Protein AF-A0A1F8GUN2-F1 (afdb_monomer_lite)

Structure (mmCIF, N/CA/C/O backbone):
data_AF-A0A1F8GUN2-F1
#
_entry.id   AF-A0A1F8GUN2-F1
#
loop_
_atom_site.group_PDB
_atom_site.id
_atom_site.type_symbol
_atom_site.label_atom_id
_atom_site.label_alt_id
_atom_site.label_comp_id
_atom_site.label_asym_id
_atom_site.label_entity_id
_atom_site.label_seq_id
_atom_site.pdbx_PDB_ins_code
_atom_site.Cartn_x
_atom_site.Cartn_y
_atom_site.Cartn_z
_atom_site.occupancy
_atom_site.B_iso_or_equiv
_atom_site.auth_seq_id
_atom_site.auth_comp_id
_atom_site.auth_asym_id
_atom_site.auth_atom_id
_atom_site.pdbx_PDB_model_num
ATOM 1 N N . MET A 1 1 ? -8.579 -19.179 -10.603 1.00 37.59 1 MET A N 1
ATOM 2 C CA . MET A 1 1 ? -8.097 -18.837 -9.246 1.00 37.59 1 MET A CA 1
ATOM 3 C C . MET A 1 1 ? -8.310 -17.345 -9.067 1.00 37.59 1 MET A C 1
ATOM 5 O O . MET A 1 1 ? -8.114 -16.642 -10.046 1.00 37.59 1 MET A O 1
ATOM 9 N N . ALA A 1 2 ? -8.784 -16.873 -7.912 1.00 50.59 2 ALA A N 1
ATOM 10 C CA . ALA A 1 2 ? -8.937 -15.434 -7.690 1.00 50.59 2 ALA A CA 1
ATOM 11 C C . ALA A 1 2 ? -7.542 -14.789 -7.728 1.00 50.59 2 ALA A C 1
ATOM 13 O O . ALA A 1 2 ? -6.673 -15.184 -6.955 1.00 50.59 2 ALA A O 1
ATOM 14 N N . ASP A 1 3 ? -7.323 -13.851 -8.643 1.00 69.00 3 ASP A N 1
ATOM 15 C CA . ASP A 1 3 ? -6.047 -13.151 -8.869 1.00 69.00 3 ASP A CA 1
ATOM 16 C C . ASP A 1 3 ? -5.703 -12.133 -7.759 1.00 69.00 3 ASP A C 1
ATOM 18 O O . ASP A 1 3 ? -4.693 -11.440 -7.822 1.00 69.00 3 ASP A O 1
ATOM 22 N N . GLY A 1 4 ? -6.532 -12.052 -6.712 1.00 68.44 4 GLY A N 1
ATOM 23 C CA . GLY A 1 4 ? -6.370 -11.135 -5.585 1.00 68.44 4 GLY A CA 1
ATOM 24 C C . GLY A 1 4 ? -6.871 -9.713 -5.859 1.00 68.44 4 GLY A C 1
ATOM 25 O O . GLY A 1 4 ? -6.974 -8.926 -4.913 1.00 68.44 4 GLY A O 1
ATOM 26 N N . THR A 1 5 ? -7.249 -9.385 -7.098 1.00 81.75 5 THR A N 1
ATOM 27 C CA . THR A 1 5 ? -7.858 -8.095 -7.443 1.00 81.75 5 THR A CA 1
ATOM 28 C C . THR A 1 5 ? -9.317 -8.033 -6.988 1.00 81.75 5 THR A C 1
ATOM 30 O O . THR A 1 5 ? -9.991 -9.053 -6.828 1.00 81.75 5 THR A O 1
ATOM 33 N N . GLY A 1 6 ? -9.821 -6.828 -6.716 1.00 85.25 6 GLY A N 1
ATOM 34 C CA . GLY A 1 6 ? -11.217 -6.641 -6.333 1.00 85.25 6 GLY A CA 1
ATOM 35 C C . GLY A 1 6 ? -11.477 -5.412 -5.472 1.00 85.25 6 GLY A C 1
ATOM 36 O O . GLY A 1 6 ? -10.572 -4.668 -5.098 1.00 85.25 6 GLY A O 1
ATOM 37 N N . VAL A 1 7 ? -12.752 -5.211 -5.142 1.00 86.94 7 VAL A N 1
ATOM 38 C CA . VAL A 1 7 ? -13.211 -4.136 -4.256 1.00 86.94 7 VAL A CA 1
ATOM 39 C C . VAL A 1 7 ? -13.606 -4.731 -2.910 1.00 86.94 7 VAL A C 1
ATOM 41 O O . VAL A 1 7 ? -14.504 -5.567 -2.820 1.00 86.94 7 VAL A O 1
ATOM 44 N N . TYR A 1 8 ? -12.959 -4.259 -1.853 1.00 87.12 8 TYR A N 1
ATOM 45 C CA . TYR A 1 8 ? -13.076 -4.774 -0.498 1.00 87.12 8 TYR A CA 1
ATOM 46 C C . TYR A 1 8 ? -13.649 -3.701 0.418 1.00 87.12 8 TYR A C 1
ATOM 48 O O . TYR A 1 8 ? -13.074 -2.631 0.601 1.00 87.12 8 TYR A O 1
ATOM 56 N N . ARG A 1 9 ? -14.796 -3.986 1.034 1.00 84.94 9 ARG A N 1
ATOM 57 C CA . ARG A 1 9 ? -15.427 -3.066 1.985 1.00 84.94 9 ARG A CA 1
ATOM 58 C C . ARG A 1 9 ? -15.004 -3.400 3.405 1.00 84.94 9 ARG A C 1
ATOM 60 O O . ARG A 1 9 ? -15.088 -4.556 3.827 1.00 84.94 9 ARG A O 1
ATOM 67 N N . MET A 1 10 ? -14.593 -2.387 4.159 1.00 82.94 10 MET A N 1
ATOM 68 C CA . MET A 1 10 ? -14.294 -2.538 5.577 1.00 82.94 10 MET A CA 1
ATOM 69 C C . MET A 1 10 ? -14.702 -1.306 6.378 1.00 82.94 10 MET A C 1
ATOM 71 O O . MET A 1 10 ? -14.655 -0.171 5.915 1.00 82.94 10 MET A O 1
ATOM 75 N N . VAL A 1 11 ? -15.062 -1.528 7.638 1.00 74.25 11 VAL A N 1
ATOM 76 C CA . VAL A 1 11 ? -15.274 -0.433 8.583 1.00 74.25 11 VAL A CA 1
ATOM 77 C C . VAL A 1 11 ? -13.934 -0.083 9.219 1.00 74.25 11 VAL A C 1
ATOM 79 O O . VAL A 1 11 ? -13.330 -0.899 9.920 1.00 74.25 11 VAL A O 1
ATOM 82 N N . ALA A 1 12 ? -13.481 1.146 8.998 1.00 65.94 12 ALA A N 1
ATOM 83 C CA . ALA A 1 12 ? -12.309 1.717 9.628 1.00 65.94 12 ALA A CA 1
ATOM 84 C C . ALA A 1 12 ? -12.729 2.544 10.862 1.00 65.94 12 ALA A C 1
ATOM 86 O O . ALA A 1 12 ? -12.991 3.737 10.775 1.00 65.94 12 ALA A O 1
ATOM 87 N N . SER A 1 13 ? -12.814 1.916 12.044 1.00 58.94 13 SER A N 1
ATOM 88 C CA . SER A 1 13 ? -13.190 2.606 13.293 1.00 58.94 13 SER A CA 1
ATOM 89 C C . SER A 1 13 ? -12.155 2.540 14.412 1.00 58.94 13 SER A C 1
ATOM 91 O O . SER A 1 13 ? -11.796 1.447 14.855 1.00 58.94 13 SER A O 1
ATOM 93 N N . GLY A 1 14 ? -11.767 3.707 14.935 1.00 59.56 14 GLY A N 1
ATOM 94 C CA . GLY A 1 14 ? -10.922 3.847 16.129 1.00 59.56 14 GLY A CA 1
ATOM 95 C C . GLY A 1 14 ? -9.459 4.165 15.809 1.00 59.56 14 GLY A C 1
ATOM 96 O O . GLY A 1 14 ? -8.996 3.919 14.704 1.00 59.56 14 GLY A O 1
ATOM 97 N N . GLY A 1 15 ? -8.728 4.724 16.771 1.00 61.34 15 GLY A N 1
ATOM 98 C CA . GLY A 1 15 ? -7.263 4.705 16.721 1.00 61.34 15 GLY A CA 1
ATOM 99 C C . GLY A 1 15 ? -6.766 3.379 17.291 1.00 61.34 15 GLY A C 1
ATOM 100 O O . GLY A 1 15 ? -7.419 2.842 18.180 1.00 61.34 15 GLY A O 1
ATOM 101 N N . GLN A 1 16 ? -5.658 2.862 16.771 1.00 64.75 16 GLN A N 1
ATOM 102 C CA . GLN A 1 16 ? -4.910 1.763 17.384 1.00 64.75 16 GLN A CA 1
ATOM 103 C C . GLN A 1 16 ? -3.530 2.297 17.727 1.00 64.75 16 GLN A C 1
ATOM 105 O O . GLN A 1 16 ? -2.959 3.001 16.906 1.00 64.75 16 GLN A O 1
ATOM 110 N N . THR A 1 17 ? -3.013 1.967 18.899 1.00 66.25 17 THR A N 1
ATOM 111 C CA . THR A 1 17 ? -1.614 2.160 19.280 1.00 66.25 17 THR A CA 1
ATOM 112 C C . THR A 1 17 ? -0.699 1.264 18.451 1.00 66.25 17 THR A C 1
ATOM 114 O O . THR A 1 17 ? -1.142 0.304 17.822 1.00 66.25 17 THR A O 1
ATOM 117 N N . GLU A 1 18 ? 0.599 1.555 18.466 1.00 64.12 18 GLU A N 1
ATOM 118 C CA . GLU A 1 18 ? 1.612 0.742 17.783 1.00 64.12 18 GLU A CA 1
ATOM 119 C C . GLU A 1 18 ? 1.555 -0.724 18.217 1.00 64.12 18 GLU A C 1
ATOM 121 O O . GLU A 1 18 ? 1.527 -1.632 17.389 1.00 64.12 18 GLU A O 1
ATOM 126 N N . ARG A 1 19 ? 1.416 -0.948 19.524 1.00 65.44 19 ARG A N 1
ATOM 127 C CA . ARG A 1 19 ? 1.257 -2.277 20.103 1.00 65.44 19 ARG A CA 1
ATOM 128 C C . ARG A 1 19 ? -0.001 -2.981 19.596 1.00 65.44 19 ARG A C 1
ATOM 130 O O . ARG A 1 19 ? 0.076 -4.130 19.180 1.00 65.44 19 ARG A O 1
ATOM 137 N N . GLU A 1 20 ? -1.138 -2.289 19.570 1.00 68.31 20 GLU A N 1
ATOM 138 C CA . GLU A 1 20 ? -2.391 -2.848 19.047 1.00 68.31 20 GLU A CA 1
ATOM 139 C C . GLU A 1 20 ? -2.321 -3.121 17.541 1.00 68.31 20 GLU A C 1
ATOM 141 O O . GLU A 1 20 ? -2.992 -4.027 17.054 1.00 68.31 20 GLU A O 1
ATOM 146 N N . VAL A 1 21 ? -1.532 -2.352 16.789 1.00 63.56 21 VAL A N 1
ATOM 147 C CA . VAL A 1 21 ? -1.258 -2.614 15.372 1.00 63.56 21 VAL A CA 1
ATOM 148 C C . VAL A 1 21 ? -0.459 -3.905 15.217 1.00 63.56 21 VAL A C 1
ATOM 150 O O . VAL A 1 21 ? -0.866 -4.770 14.442 1.00 63.56 21 VAL A O 1
ATOM 153 N N . ILE A 1 22 ? 0.624 -4.062 15.979 1.00 64.44 22 ILE A N 1
ATOM 154 C CA . ILE A 1 22 ? 1.470 -5.261 15.953 1.00 64.44 22 ILE A CA 1
ATOM 155 C C . ILE A 1 22 ? 0.644 -6.495 16.346 1.00 64.44 22 ILE A C 1
ATOM 157 O O . ILE A 1 22 ? 0.570 -7.450 15.574 1.00 64.44 22 ILE A O 1
ATOM 161 N N . GLU A 1 23 ? -0.067 -6.439 17.475 1.00 67.19 23 GLU A N 1
ATOM 162 C CA . GLU A 1 23 ? -0.890 -7.543 17.988 1.00 67.19 23 GLU A CA 1
ATOM 163 C C . GLU A 1 23 ? -2.055 -7.898 17.046 1.00 67.19 23 GLU A C 1
ATOM 165 O O . GLU A 1 23 ? -2.354 -9.074 16.829 1.00 67.19 23 GLU A O 1
ATOM 170 N N . ALA A 1 24 ? -2.725 -6.901 16.454 1.00 61.41 24 ALA A N 1
ATOM 171 C CA . ALA A 1 24 ? -3.914 -7.137 15.634 1.00 61.41 24 ALA A CA 1
ATOM 172 C C . ALA A 1 24 ? -3.611 -7.524 14.186 1.00 61.41 24 ALA A C 1
ATOM 174 O O . ALA A 1 24 ? -4.500 -8.057 13.513 1.00 61.41 24 ALA A O 1
ATOM 175 N N . SER A 1 25 ? -2.415 -7.215 13.685 1.00 58.97 25 SER A N 1
ATOM 176 C CA . SER A 1 25 ? -2.116 -7.391 12.268 1.00 58.97 25 SER A CA 1
ATOM 177 C C . SER A 1 25 ? -2.155 -8.870 11.868 1.00 58.97 25 SER A C 1
ATOM 179 O O . SER A 1 25 ? -2.608 -9.172 10.773 1.00 58.97 25 SER A O 1
ATOM 181 N N . ARG A 1 26 ? -1.796 -9.814 12.753 1.00 65.50 26 ARG A N 1
ATOM 182 C CA . ARG A 1 26 ? -1.472 -11.208 12.367 1.00 65.50 26 ARG A CA 1
ATOM 183 C C . ARG A 1 26 ? -0.327 -11.281 11.341 1.00 65.50 26 ARG A C 1
ATOM 185 O O . ARG A 1 26 ? -0.167 -12.312 10.690 1.00 65.50 26 ARG A O 1
ATOM 192 N N . TYR A 1 27 ? 0.438 -10.198 11.200 1.00 66.00 27 TYR A N 1
ATOM 193 C CA . TYR A 1 27 ? 1.604 -10.092 10.339 1.00 66.00 27 TYR A CA 1
ATOM 194 C C . TYR A 1 27 ? 2.840 -9.822 11.204 1.00 66.00 27 TYR A C 1
ATOM 196 O O . TYR A 1 27 ? 2.776 -9.076 12.177 1.00 66.00 27 TYR A O 1
ATOM 204 N N . ALA A 1 28 ? 3.964 -10.454 10.871 1.00 61.38 28 ALA A N 1
ATOM 205 C CA . ALA A 1 28 ? 5.082 -10.591 11.808 1.00 61.38 28 ALA A CA 1
ATOM 206 C C . ALA A 1 28 ? 5.949 -9.333 12.034 1.00 61.38 28 ALA A C 1
ATOM 208 O O . ALA A 1 28 ? 6.802 -9.357 12.918 1.00 61.38 28 ALA A O 1
ATOM 209 N N . ASN A 1 29 ? 5.817 -8.266 11.234 1.00 66.44 29 ASN A N 1
ATOM 210 C CA . ASN A 1 29 ? 6.756 -7.140 11.292 1.00 66.44 29 ASN A CA 1
ATOM 211 C C . ASN A 1 29 ? 6.144 -5.819 10.783 1.00 66.44 29 ASN A C 1
ATOM 213 O O . ASN A 1 29 ? 5.127 -5.817 10.102 1.00 66.44 29 ASN A O 1
ATOM 217 N N . CYS A 1 30 ? 6.738 -4.681 11.129 1.00 65.62 30 CYS A N 1
ATOM 218 C CA . CYS A 1 30 ? 6.551 -3.396 10.456 1.00 65.62 30 CYS A CA 1
ATOM 219 C C . CYS A 1 30 ? 7.737 -2.498 10.825 1.00 65.62 30 CYS A C 1
ATOM 221 O O . CYS A 1 30 ? 8.156 -2.473 11.978 1.00 65.62 30 CYS A O 1
ATOM 223 N N . ASP A 1 31 ? 8.276 -1.746 9.865 1.00 69.88 31 ASP A N 1
ATOM 224 C CA . ASP A 1 31 ? 9.407 -0.851 10.123 1.00 69.88 31 ASP A CA 1
ATOM 225 C C . ASP A 1 31 ? 9.012 0.276 11.100 1.00 69.88 31 ASP A C 1
ATOM 227 O O . ASP A 1 31 ? 7.997 0.958 10.907 1.00 69.88 31 ASP A O 1
ATOM 231 N N . GLY A 1 32 ? 9.831 0.484 12.136 1.00 66.94 32 GLY A N 1
ATOM 232 C CA . GLY A 1 32 ? 9.586 1.467 13.194 1.00 66.94 32 GLY A CA 1
ATOM 233 C C . GLY A 1 32 ? 9.530 2.921 12.710 1.00 66.94 32 GLY A C 1
ATOM 234 O O . GLY A 1 32 ? 8.777 3.715 13.272 1.00 66.94 32 GLY A O 1
ATOM 235 N N . LEU A 1 33 ? 10.238 3.283 11.630 1.00 69.69 33 LEU A N 1
ATOM 236 C CA . LEU A 1 33 ? 10.129 4.618 11.022 1.00 69.69 33 LEU A CA 1
ATOM 237 C C . LEU A 1 33 ? 8.734 4.844 10.441 1.00 69.69 33 LEU A C 1
ATOM 239 O O . LEU A 1 33 ? 8.193 5.945 10.538 1.00 69.69 33 LEU A O 1
ATOM 243 N N . VAL A 1 34 ? 8.135 3.802 9.856 1.00 71.50 34 VAL A N 1
ATOM 244 C CA . VAL A 1 34 ? 6.775 3.887 9.317 1.00 71.50 34 VAL A CA 1
ATOM 245 C C . VAL A 1 34 ? 5.748 3.993 10.433 1.00 71.50 34 VAL A C 1
ATOM 247 O O . VAL A 1 34 ? 4.857 4.841 10.359 1.00 71.50 34 VAL A O 1
ATOM 250 N N . LEU A 1 35 ? 5.901 3.199 11.492 1.00 71.94 35 LEU A N 1
ATOM 251 C CA . LEU A 1 35 ? 5.023 3.262 12.660 1.00 71.94 35 LEU A CA 1
ATOM 252 C C . LEU A 1 35 ? 5.084 4.630 13.353 1.00 71.94 35 LEU A C 1
ATOM 254 O O . LEU A 1 35 ? 4.037 5.228 13.610 1.00 71.94 35 LEU A O 1
ATOM 258 N N . GLY A 1 36 ? 6.290 5.164 13.570 1.00 69.50 36 GLY A N 1
ATOM 259 C CA . GLY A 1 36 ? 6.492 6.474 14.190 1.00 69.50 36 GLY A CA 1
ATOM 260 C C . GLY A 1 36 ? 5.934 7.631 13.357 1.00 69.50 36 GLY A C 1
ATOM 261 O O . GLY A 1 36 ? 5.261 8.513 13.890 1.00 69.50 36 GLY A O 1
ATOM 262 N N . ALA A 1 37 ? 6.149 7.616 12.038 1.00 71.94 37 ALA A N 1
ATOM 263 C CA . ALA A 1 37 ? 5.698 8.686 11.146 1.00 71.94 37 ALA A CA 1
ATOM 264 C C . ALA A 1 37 ? 4.185 8.671 10.874 1.00 71.94 37 ALA A C 1
ATOM 266 O O . ALA A 1 37 ? 3.598 9.719 10.604 1.00 71.94 37 ALA A O 1
ATOM 267 N N . CYS A 1 38 ? 3.528 7.510 10.960 1.00 69.81 38 CYS A N 1
ATOM 268 C CA . CYS A 1 38 ? 2.089 7.406 10.714 1.00 69.81 38 CYS A CA 1
ATOM 269 C C . CYS A 1 38 ? 1.223 7.961 11.850 1.00 69.81 38 CYS A C 1
ATOM 271 O O . CYS A 1 38 ? 0.003 7.965 11.692 1.00 69.81 38 CYS A O 1
ATOM 273 N N . GLY A 1 39 ? 1.823 8.412 12.965 1.00 61.72 39 GLY A N 1
ATOM 274 C CA . GLY A 1 39 ? 1.140 9.132 14.039 1.00 61.72 39 GLY A CA 1
ATOM 275 C C . GLY A 1 39 ? -0.186 8.475 14.406 1.00 61.72 39 GLY A C 1
ATOM 276 O O . GLY A 1 39 ? -1.246 8.992 14.067 1.00 61.72 39 GLY A O 1
ATOM 277 N N . LEU A 1 40 ? -0.124 7.303 15.038 1.00 61.34 40 LEU A N 1
ATOM 278 C CA . LEU A 1 40 ? -1.251 6.411 15.323 1.00 61.34 40 LEU A CA 1
ATOM 279 C C . LEU A 1 40 ? -2.327 7.025 16.256 1.00 61.34 40 LEU A C 1
ATOM 281 O O . LEU A 1 40 ? -2.523 6.581 17.380 1.00 61.34 40 LEU A O 1
ATOM 285 N N . TRP A 1 41 ? -3.049 8.059 15.804 1.00 50.50 41 TRP A N 1
ATOM 286 C CA . TRP A 1 41 ? -3.965 8.846 16.636 1.00 50.50 41 TRP A CA 1
ATOM 287 C C . TRP A 1 41 ? -5.095 9.528 15.838 1.00 50.50 41 TRP A C 1
ATOM 289 O O . TRP A 1 41 ? -4.905 10.576 15.232 1.00 50.50 41 TRP A O 1
ATOM 299 N N . ARG A 1 42 ? -6.314 8.964 15.913 1.00 52.25 42 ARG A N 1
ATOM 300 C CA . ARG A 1 42 ? -7.609 9.616 16.259 1.00 52.25 42 ARG A CA 1
ATOM 301 C C . ARG A 1 42 ? -8.799 8.696 15.942 1.00 52.25 42 ARG A C 1
ATOM 303 O O . ARG A 1 42 ? -8.844 8.007 14.931 1.00 52.25 42 ARG A O 1
ATOM 310 N N . ARG A 1 43 ? -9.789 8.723 16.842 1.00 50.31 43 ARG A N 1
ATOM 311 C CA . ARG A 1 43 ? -10.972 7.845 16.939 1.00 50.31 43 ARG A CA 1
ATOM 312 C C . ARG A 1 43 ? -12.110 8.177 15.959 1.00 50.31 43 ARG A C 1
ATOM 314 O O . ARG A 1 43 ? -13.270 8.160 16.361 1.00 50.31 43 ARG A O 1
ATOM 321 N N . LYS A 1 44 ? -11.834 8.512 14.698 1.00 53.16 44 LYS A N 1
ATOM 322 C CA . LYS A 1 44 ? -12.939 8.692 13.741 1.00 53.16 44 LYS A CA 1
ATOM 323 C C . LYS A 1 44 ? -13.295 7.352 13.107 1.00 53.16 44 LYS A C 1
ATOM 325 O O . LYS A 1 44 ? -12.424 6.607 12.674 1.00 53.16 44 LYS A O 1
ATOM 330 N N . ARG A 1 45 ? -14.584 7.020 13.152 1.00 59.22 45 ARG A N 1
ATOM 331 C CA . ARG A 1 45 ? -15.165 5.885 12.440 1.00 59.22 45 ARG A CA 1
ATOM 332 C C . ARG A 1 45 ? -15.503 6.355 11.036 1.00 59.22 45 ARG A C 1
ATOM 334 O O . ARG A 1 45 ? -16.368 7.208 10.887 1.00 59.22 45 ARG A O 1
ATOM 341 N N . SER A 1 46 ? -14.818 5.805 10.047 1.00 65.88 46 SER A N 1
ATOM 342 C CA . SER A 1 46 ? -15.153 5.944 8.637 1.00 65.88 46 SER A CA 1
ATOM 343 C C . SER A 1 46 ? -15.378 4.558 8.046 1.00 65.88 46 SER A C 1
ATOM 345 O O . SER A 1 46 ? -14.720 3.581 8.403 1.00 65.88 46 SER A O 1
ATOM 347 N N . GLU A 1 47 ? -16.359 4.439 7.165 1.00 75.56 47 GLU A N 1
ATOM 348 C CA . GLU A 1 47 ? -16.367 3.318 6.234 1.00 75.56 47 GLU A CA 1
ATOM 349 C C . GLU A 1 47 ? -15.269 3.579 5.198 1.00 75.56 47 GLU A C 1
ATOM 351 O O . GLU A 1 47 ? -15.104 4.717 4.761 1.00 75.56 47 GLU A O 1
ATOM 356 N N . ALA A 1 48 ? -14.477 2.559 4.875 1.00 84.25 48 ALA A N 1
ATOM 357 C CA . ALA A 1 48 ? -13.422 2.651 3.875 1.00 84.25 48 ALA A CA 1
ATOM 358 C C . ALA A 1 48 ? -13.617 1.539 2.845 1.00 84.25 48 ALA A C 1
ATOM 360 O O . ALA A 1 48 ? -13.752 0.359 3.194 1.00 84.25 48 ALA A O 1
ATOM 361 N N . ILE A 1 49 ? -13.614 1.913 1.570 1.00 89.69 49 ILE A N 1
ATOM 362 C CA . ILE A 1 49 ? -13.624 0.963 0.465 1.00 89.69 49 ILE A CA 1
ATOM 363 C C . ILE A 1 49 ? -12.186 0.851 -0.034 1.00 89.69 49 ILE A C 1
ATOM 365 O O . ILE A 1 49 ? -11.615 1.835 -0.486 1.00 89.69 49 ILE A O 1
ATOM 369 N N . ILE A 1 50 ? -11.586 -0.333 0.072 1.00 91.88 50 ILE A N 1
ATOM 370 C CA . ILE A 1 50 ? -10.250 -0.611 -0.457 1.00 91.88 50 ILE A CA 1
ATOM 371 C C . ILE A 1 50 ? -10.390 -1.277 -1.818 1.00 91.88 50 ILE A C 1
ATOM 373 O O . ILE A 1 50 ? -10.943 -2.368 -1.925 1.00 91.88 50 ILE A O 1
ATOM 377 N N . GLU A 1 51 ? -9.878 -0.633 -2.856 1.00 93.88 51 GLU A N 1
ATOM 378 C CA . GLU A 1 51 ? -9.740 -1.230 -4.180 1.00 93.88 51 GLU A CA 1
ATOM 379 C C . GLU A 1 51 ? -8.335 -1.809 -4.325 1.00 93.88 51 GLU A C 1
ATOM 381 O O . GLU A 1 51 ? -7.356 -1.083 -4.151 1.00 93.88 51 GLU A O 1
ATOM 386 N N . VAL A 1 52 ? -8.248 -3.104 -4.643 1.00 92.81 52 VAL A N 1
ATOM 387 C CA . VAL A 1 52 ? -6.999 -3.798 -4.968 1.00 92.81 52 VAL A CA 1
ATOM 388 C C . VAL A 1 52 ? -6.951 -4.081 -6.465 1.00 92.81 52 VAL A C 1
ATOM 390 O O . VAL A 1 52 ? -7.881 -4.673 -7.017 1.00 92.81 52 VAL A O 1
ATOM 393 N N . PHE A 1 53 ? -5.863 -3.689 -7.118 1.00 91.50 53 PHE A N 1
ATOM 394 C CA . PHE A 1 53 ? -5.691 -3.818 -8.564 1.00 91.50 53 PHE A CA 1
ATOM 395 C C . PHE A 1 53 ? -4.256 -4.211 -8.940 1.00 91.50 53 PHE A C 1
ATOM 397 O O . PHE A 1 53 ? -3.324 -3.939 -8.186 1.00 91.50 53 PHE A O 1
ATOM 404 N N . GLY A 1 54 ? -4.081 -4.851 -10.098 1.00 88.81 54 GLY A N 1
ATOM 405 C CA . GLY A 1 54 ? -2.768 -5.210 -10.650 1.00 88.81 54 GLY A CA 1
ATOM 406 C C . GLY A 1 54 ? -2.153 -4.115 -11.531 1.00 88.81 54 GLY A C 1
ATOM 407 O O . GLY A 1 54 ? -2.852 -3.219 -12.021 1.00 88.81 54 GLY A O 1
ATOM 408 N N . ALA A 1 55 ? -0.841 -4.210 -11.759 1.00 84.06 55 ALA A N 1
ATOM 409 C CA . ALA A 1 55 ? -0.076 -3.323 -12.645 1.00 84.06 55 ALA A CA 1
ATOM 410 C C . ALA A 1 55 ? 0.183 -3.903 -14.049 1.00 84.06 55 ALA A C 1
ATOM 412 O O . ALA A 1 55 ? 0.958 -3.322 -14.806 1.00 84.06 55 ALA A O 1
ATOM 413 N N . ASP A 1 56 ? -0.493 -4.988 -14.441 1.00 80.75 56 ASP A N 1
ATOM 414 C CA . ASP A 1 56 ? -0.242 -5.692 -15.714 1.00 80.75 56 ASP A CA 1
ATOM 415 C C . ASP A 1 56 ? -0.325 -4.772 -16.944 1.00 80.75 56 ASP A C 1
ATOM 417 O O . ASP A 1 56 ? 0.419 -4.920 -17.912 1.00 80.75 56 ASP A O 1
ATOM 421 N N . HIS A 1 57 ? -1.201 -3.765 -16.888 1.00 81.69 57 HIS A N 1
ATOM 422 C CA . HIS A 1 57 ? -1.413 -2.809 -17.974 1.00 81.69 57 HIS A CA 1
ATOM 423 C C . HIS A 1 57 ? -0.208 -1.896 -18.261 1.00 81.69 57 HIS A C 1
ATOM 425 O O . HIS A 1 57 ? -0.154 -1.303 -19.336 1.00 81.69 57 HIS A O 1
ATOM 431 N N . PHE A 1 58 ? 0.758 -1.777 -17.342 1.00 83.19 58 PHE A N 1
ATOM 432 C CA . PHE A 1 58 ? 1.989 -1.024 -17.595 1.00 83.19 58 PHE A CA 1
ATOM 433 C C . PHE A 1 58 ? 2.955 -1.770 -18.526 1.00 83.19 58 PHE A C 1
ATOM 435 O O . PHE A 1 58 ? 3.812 -1.133 -19.134 1.00 83.19 58 PHE A O 1
ATOM 442 N N . GLY A 1 59 ? 2.863 -3.104 -18.627 1.00 81.94 59 GLY A N 1
ATOM 443 C CA . GLY A 1 59 ? 3.770 -3.934 -19.437 1.00 81.94 59 GLY A CA 1
ATOM 444 C C . GLY A 1 59 ? 5.248 -3.900 -19.008 1.00 81.94 59 GLY A C 1
ATOM 445 O O . GLY A 1 59 ? 6.098 -4.476 -19.684 1.00 81.94 59 GLY A O 1
ATOM 446 N N . ARG A 1 60 ? 5.569 -3.213 -17.905 1.00 86.50 60 ARG A N 1
ATOM 447 C CA . ARG A 1 60 ? 6.896 -3.083 -17.289 1.00 86.50 60 ARG A CA 1
ATOM 448 C C . ARG A 1 60 ? 6.751 -2.754 -15.807 1.00 86.50 60 ARG A C 1
ATOM 450 O O . ARG A 1 60 ? 5.648 -2.485 -15.347 1.00 86.50 60 ARG A O 1
ATOM 457 N N . ASN A 1 61 ? 7.868 -2.695 -15.085 1.00 86.94 61 ASN A N 1
ATOM 458 C CA . ASN A 1 61 ? 7.900 -2.206 -13.708 1.00 86.94 61 ASN A CA 1
ATOM 459 C C . ASN A 1 61 ? 7.499 -0.705 -13.660 1.00 86.94 61 ASN A C 1
ATOM 461 O O . ASN A 1 61 ? 8.235 0.124 -14.217 1.00 86.94 61 ASN A O 1
ATOM 465 N N . PRO A 1 62 ? 6.342 -0.331 -13.072 1.00 88.00 62 PRO A N 1
ATOM 466 C CA . PRO A 1 62 ? 5.911 1.065 -12.978 1.00 88.00 62 PRO A CA 1
ATOM 467 C C . PRO A 1 62 ? 6.733 1.864 -11.961 1.00 88.00 62 PRO A C 1
ATOM 469 O O . PRO A 1 62 ? 7.126 1.351 -10.909 1.00 88.00 62 PRO A O 1
ATOM 472 N N . THR A 1 63 ? 6.951 3.151 -12.229 1.00 87.94 63 THR A N 1
ATOM 473 C CA . THR A 1 63 ? 7.568 4.075 -11.266 1.00 87.94 63 THR A CA 1
ATOM 474 C C . THR A 1 63 ? 6.574 4.503 -10.181 1.00 87.94 63 THR A C 1
ATOM 476 O O . THR A 1 63 ? 5.366 4.276 -10.275 1.00 87.94 63 THR A O 1
ATOM 479 N N . ASP A 1 64 ? 7.071 5.152 -9.128 1.00 87.06 64 ASP A N 1
ATOM 480 C CA . ASP A 1 64 ? 6.226 5.670 -8.044 1.00 87.06 64 ASP A CA 1
ATOM 481 C C . ASP A 1 64 ? 5.256 6.734 -8.567 1.00 87.06 64 ASP A C 1
ATOM 483 O O . ASP A 1 64 ? 4.079 6.743 -8.213 1.00 87.06 64 ASP A O 1
ATOM 487 N N . GLU A 1 65 ? 5.737 7.602 -9.459 1.00 89.44 65 GLU A N 1
ATOM 488 C CA . GLU A 1 65 ? 4.938 8.655 -10.084 1.00 89.44 65 GLU A CA 1
ATOM 489 C C . GL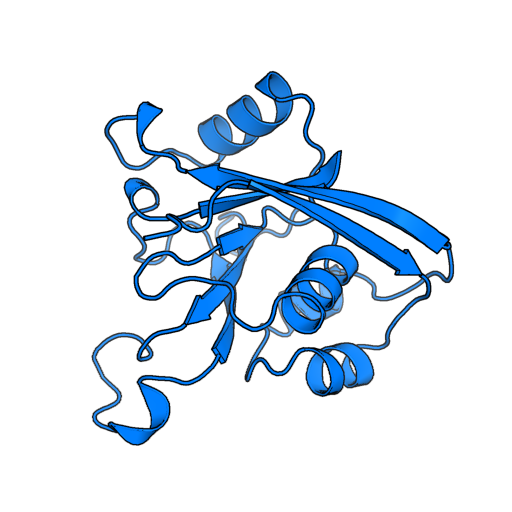U A 1 65 ? 3.808 8.085 -10.939 1.00 89.44 65 GLU A C 1
ATOM 491 O O . GLU A 1 65 ? 2.690 8.604 -10.913 1.00 89.44 65 GLU A O 1
ATOM 496 N N . GLU A 1 66 ? 4.075 6.993 -11.653 1.00 92.12 66 GLU A N 1
ATOM 497 C CA . GLU A 1 66 ? 3.084 6.296 -12.470 1.00 92.12 66 GLU A CA 1
ATOM 498 C C . GLU A 1 66 ? 2.014 5.628 -11.622 1.00 92.12 66 GLU A C 1
ATOM 500 O O . GLU A 1 66 ? 0.825 5.771 -11.908 1.00 92.12 66 GLU A O 1
ATOM 505 N N . MET A 1 67 ? 2.406 4.984 -10.523 1.00 91.00 67 MET A N 1
ATOM 506 C CA . MET A 1 67 ? 1.441 4.432 -9.578 1.00 91.00 67 MET A CA 1
ATOM 507 C C . MET A 1 67 ? 0.593 5.533 -8.937 1.00 91.00 67 MET A C 1
ATOM 509 O O . MET A 1 67 ? -0.627 5.406 -8.851 1.00 91.00 67 MET A O 1
ATOM 513 N N . LEU A 1 68 ? 1.188 6.663 -8.552 1.00 91.56 68 LEU A N 1
ATOM 514 C CA . LEU A 1 68 ? 0.437 7.806 -8.024 1.00 91.56 68 LEU A CA 1
ATOM 515 C C . LEU A 1 68 ? -0.457 8.470 -9.089 1.00 91.56 68 LEU A C 1
ATOM 517 O O . LEU A 1 68 ? -1.505 9.031 -8.758 1.00 91.56 68 LEU A O 1
ATOM 521 N N . ALA A 1 69 ? -0.075 8.434 -10.367 1.00 93.81 69 ALA A N 1
ATOM 522 C CA . ALA A 1 69 ? -0.934 8.842 -11.477 1.00 93.81 69 ALA A CA 1
ATOM 523 C C . ALA A 1 69 ? -2.118 7.886 -11.658 1.00 93.81 69 ALA A C 1
ATOM 525 O O . ALA A 1 69 ? -3.245 8.345 -11.835 1.00 93.81 69 ALA A O 1
ATOM 526 N N . GLU A 1 70 ? -1.891 6.582 -11.523 1.00 93.88 70 GLU A N 1
ATOM 527 C CA . GLU A 1 70 ? -2.931 5.559 -11.602 1.00 93.88 70 GLU A CA 1
ATOM 528 C C . GLU A 1 70 ? -3.950 5.687 -10.460 1.00 93.88 70 GLU A C 1
ATOM 530 O O . GLU A 1 70 ? -5.156 5.607 -10.699 1.00 93.88 70 GLU A O 1
ATOM 535 N N . TYR A 1 71 ? -3.501 6.003 -9.239 1.00 93.81 71 TYR A N 1
ATOM 536 C CA . TYR A 1 71 ? -4.401 6.321 -8.121 1.00 93.81 71 TYR A CA 1
ATOM 537 C C . TYR A 1 71 ? -5.309 7.503 -8.473 1.00 93.81 71 TYR A C 1
ATOM 539 O O . TYR A 1 71 ? -6.529 7.408 -8.340 1.00 93.81 71 TYR A O 1
ATOM 547 N N . ARG A 1 72 ? -4.741 8.593 -9.007 1.00 95.12 72 ARG A N 1
ATOM 548 C CA . ARG A 1 72 ? -5.520 9.762 -9.451 1.00 95.12 72 ARG A CA 1
ATOM 549 C C . ARG A 1 72 ? -6.506 9.400 -10.561 1.00 95.12 72 ARG A C 1
ATOM 551 O O . ARG A 1 72 ? -7.671 9.779 -10.474 1.00 95.12 72 ARG A O 1
ATOM 558 N N . ARG A 1 73 ? -6.076 8.629 -11.566 1.00 94.50 73 ARG A N 1
ATOM 559 C CA . ARG A 1 73 ? -6.923 8.178 -12.684 1.00 94.50 73 ARG A CA 1
ATOM 560 C C . ARG A 1 73 ? -8.119 7.356 -12.201 1.00 94.50 73 ARG A C 1
ATOM 562 O O . ARG A 1 73 ? -9.215 7.503 -12.732 1.00 94.50 73 ARG A O 1
ATOM 569 N N . ARG A 1 74 ? -7.923 6.525 -11.174 1.00 92.81 74 ARG A N 1
ATOM 570 C CA . ARG A 1 74 ? -8.975 5.714 -10.540 1.00 92.81 74 ARG A CA 1
ATOM 571 C C . ARG A 1 74 ? -9.774 6.457 -9.468 1.00 92.81 74 ARG A C 1
ATOM 573 O O . ARG A 1 74 ? -10.674 5.867 -8.878 1.00 92.81 74 ARG A O 1
ATOM 580 N N . SER A 1 75 ? -9.466 7.732 -9.212 1.00 95.38 75 SER A N 1
ATOM 581 C CA . SER A 1 75 ? -10.035 8.506 -8.097 1.00 95.38 75 SER A CA 1
ATOM 582 C C . SER A 1 75 ? -9.846 7.817 -6.738 1.00 95.38 75 SER A C 1
ATOM 584 O O . SER A 1 75 ? -10.719 7.866 -5.875 1.00 95.38 75 SER A O 1
ATOM 586 N N . LEU A 1 76 ? -8.698 7.161 -6.558 1.00 93.88 76 LEU A N 1
ATOM 587 C CA . LEU A 1 76 ? -8.297 6.504 -5.323 1.00 93.88 76 LEU A CA 1
ATOM 588 C C . LEU A 1 76 ? -7.403 7.423 -4.492 1.00 93.88 76 LEU A C 1
ATOM 590 O O . LEU A 1 76 ? -6.457 8.042 -4.982 1.00 93.88 76 LEU A O 1
ATOM 594 N N . GLN A 1 77 ? -7.683 7.460 -3.199 1.00 93.75 77 GLN A N 1
ATOM 595 C CA . GLN A 1 77 ? -6.857 8.085 -2.184 1.00 93.75 77 GLN A CA 1
ATOM 596 C C . GLN A 1 77 ? -5.795 7.112 -1.674 1.00 93.75 77 GLN A C 1
ATOM 598 O O . GLN A 1 77 ? -5.923 5.884 -1.750 1.00 93.75 77 GLN A O 1
ATOM 603 N N . ARG A 1 78 ? -4.732 7.679 -1.106 1.00 92.62 78 ARG A N 1
ATOM 604 C CA . ARG A 1 78 ? -3.685 6.908 -0.445 1.00 92.62 78 ARG A CA 1
ATOM 605 C C . ARG A 1 78 ? -4.192 6.351 0.892 1.00 92.62 78 ARG A C 1
ATOM 607 O O . ARG A 1 78 ? -4.777 7.092 1.679 1.00 92.62 78 ARG A O 1
ATOM 614 N N . PRO A 1 79 ? -3.997 5.055 1.177 1.00 89.94 79 PRO A N 1
ATOM 615 C CA . PRO A 1 79 ? -4.393 4.466 2.450 1.00 89.94 79 PRO A CA 1
ATOM 616 C C . PRO A 1 79 ? -3.587 5.011 3.633 1.00 89.94 79 PRO A C 1
ATOM 618 O O . PRO A 1 79 ? -2.425 5.361 3.504 1.00 89.94 79 PRO A O 1
ATOM 621 N N . THR A 1 80 ? -4.175 5.027 4.827 1.00 86.62 80 THR A N 1
ATOM 622 C CA . THR A 1 80 ? -3.435 5.257 6.076 1.00 86.62 80 THR A CA 1
ATOM 623 C C . THR A 1 80 ? -2.948 3.921 6.635 1.00 86.62 80 THR A C 1
ATOM 625 O O . THR A 1 80 ? -3.463 2.864 6.259 1.00 86.62 80 THR A O 1
ATOM 628 N N . MET A 1 81 ? -2.032 3.937 7.607 1.00 81.75 81 MET A N 1
ATOM 629 C CA . MET A 1 81 ? -1.602 2.703 8.284 1.00 81.75 81 MET A CA 1
ATOM 630 C C . MET A 1 81 ? -2.776 1.928 8.911 1.00 81.75 81 MET A C 1
ATOM 632 O O . MET A 1 81 ? -2.808 0.699 8.884 1.00 81.75 81 MET A O 1
ATOM 636 N N . GLN A 1 82 ? -3.805 2.630 9.402 1.00 80.62 82 GLN A N 1
ATOM 637 C CA . GLN A 1 82 ? -5.010 1.980 9.927 1.00 80.62 82 GLN A CA 1
ATOM 638 C C . GLN A 1 82 ? -5.774 1.199 8.854 1.00 80.62 82 GLN A C 1
ATOM 640 O O . GLN A 1 82 ? -6.364 0.162 9.161 1.00 80.62 82 GLN A O 1
ATOM 645 N N . HIS A 1 83 ? -5.789 1.683 7.609 1.00 86.62 83 HIS A N 1
ATOM 646 C CA . HIS A 1 83 ? -6.403 0.949 6.508 1.00 86.62 83 HIS A CA 1
ATOM 647 C C . HIS A 1 83 ? -5.652 -0.355 6.246 1.00 86.62 83 HIS A C 1
ATOM 649 O O . HIS A 1 83 ? -6.290 -1.400 6.171 1.00 86.62 83 HIS A O 1
ATOM 655 N N . VAL A 1 84 ? -4.317 -0.314 6.202 1.00 85.88 84 VAL A N 1
ATOM 656 C CA . VAL A 1 84 ? -3.491 -1.506 5.955 1.00 85.88 84 VAL A CA 1
ATOM 657 C C . VAL A 1 84 ? -3.726 -2.581 7.017 1.00 85.88 84 VAL A C 1
ATOM 659 O O . VAL A 1 84 ? -4.038 -3.726 6.694 1.00 85.88 84 VAL A O 1
ATOM 662 N N . VAL A 1 85 ? -3.647 -2.205 8.295 1.00 80.88 85 VAL A N 1
ATOM 663 C CA . VAL A 1 85 ? -3.788 -3.140 9.424 1.00 80.88 85 VAL A CA 1
ATOM 664 C C . VAL A 1 85 ? -5.181 -3.761 9.457 1.00 80.88 85 VAL A C 1
ATOM 666 O O . VAL A 1 85 ? -5.331 -4.971 9.636 1.00 80.88 85 VAL A O 1
ATOM 669 N N . ARG A 1 86 ? -6.228 -2.954 9.250 1.00 81.56 86 ARG A N 1
ATOM 670 C CA . ARG A 1 86 ? -7.606 -3.459 9.224 1.00 81.56 86 ARG A CA 1
ATOM 671 C C . ARG A 1 86 ? -7.875 -4.345 8.025 1.00 81.56 86 ARG A C 1
ATOM 673 O O . ARG A 1 86 ? -8.555 -5.356 8.196 1.00 81.56 86 ARG A O 1
ATOM 680 N N . PHE A 1 87 ? -7.345 -3.981 6.861 1.00 86.31 87 PHE A N 1
ATOM 681 C CA . PHE A 1 87 ? -7.442 -4.794 5.661 1.00 86.31 87 PHE A CA 1
ATOM 682 C C . PHE A 1 87 ? -6.809 -6.161 5.912 1.00 86.31 87 PHE A C 1
ATOM 684 O O . PHE A 1 87 ? -7.491 -7.175 5.794 1.00 86.31 87 PHE A O 1
ATOM 691 N N . GLY A 1 88 ? -5.563 -6.186 6.389 1.00 82.81 88 GLY A N 1
ATOM 692 C CA . GLY A 1 88 ? -4.855 -7.421 6.702 1.00 82.81 88 GLY A CA 1
ATOM 693 C C . GLY A 1 88 ? -5.562 -8.280 7.759 1.00 82.81 88 GLY A C 1
ATOM 694 O O . GLY A 1 88 ? -5.614 -9.499 7.623 1.00 82.81 88 GLY A O 1
ATOM 695 N N . ARG A 1 89 ? -6.170 -7.668 8.783 1.00 80.38 89 ARG A N 1
ATOM 696 C CA . ARG A 1 89 ? -6.943 -8.395 9.806 1.00 80.38 89 ARG A CA 1
ATOM 697 C C . ARG A 1 89 ? -8.251 -8.970 9.261 1.00 80.38 89 ARG A C 1
ATOM 699 O O . ARG A 1 89 ? -8.656 -10.061 9.662 1.00 80.38 89 ARG A O 1
ATOM 706 N N . ARG A 1 90 ? -8.956 -8.210 8.417 1.00 84.31 90 ARG A N 1
ATOM 707 C CA . ARG A 1 90 ? -10.272 -8.582 7.873 1.00 84.31 90 ARG A CA 1
ATOM 708 C C . ARG A 1 90 ? -10.156 -9.600 6.744 1.00 84.31 90 ARG A C 1
ATOM 710 O O . ARG A 1 90 ? -11.005 -10.484 6.662 1.00 84.31 90 ARG A O 1
ATOM 717 N N . PHE A 1 91 ? -9.119 -9.477 5.925 1.00 84.56 91 PHE A N 1
ATOM 718 C CA . PHE A 1 91 ? -8.839 -10.326 4.773 1.00 84.56 91 PHE A CA 1
ATOM 719 C C . PHE A 1 91 ? -7.472 -10.994 4.937 1.00 84.56 91 PHE A C 1
ATOM 721 O O . PHE A 1 91 ? -6.571 -10.755 4.142 1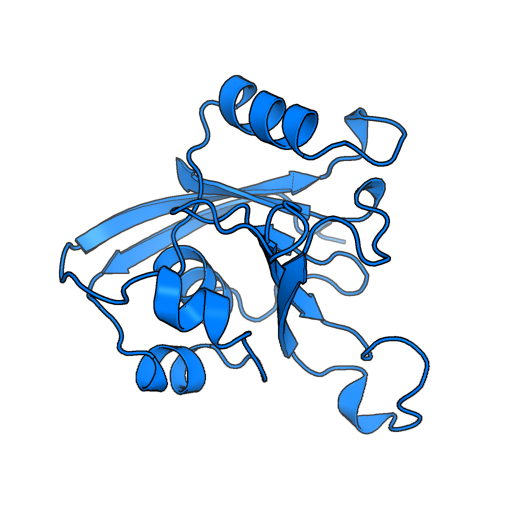.00 84.56 91 PHE A O 1
ATOM 728 N N . PRO A 1 92 ? -7.286 -11.827 5.973 1.00 78.88 92 PRO A N 1
ATOM 729 C CA . PRO A 1 92 ? -5.970 -12.362 6.290 1.00 78.88 92 PRO A CA 1
ATOM 730 C C . PRO A 1 92 ? -5.477 -13.360 5.233 1.00 78.88 92 PRO A C 1
ATOM 732 O O . PRO A 1 92 ? -4.285 -13.612 5.126 1.00 78.88 92 PRO A O 1
ATOM 735 N N . ASP A 1 93 ? -6.373 -13.935 4.429 1.00 79.00 93 ASP A N 1
ATOM 736 C CA . ASP A 1 93 ? -5.997 -14.826 3.326 1.00 79.00 93 ASP A CA 1
ATOM 737 C C . ASP A 1 93 ? -5.427 -14.086 2.110 1.00 79.00 93 ASP A C 1
ATOM 739 O O . ASP A 1 93 ? -4.803 -14.726 1.262 1.00 79.00 93 ASP A O 1
ATOM 743 N N . LEU A 1 94 ? -5.580 -12.759 2.074 1.00 80.25 94 LEU A N 1
ATOM 744 C CA . LEU A 1 94 ? -4.840 -11.867 1.195 1.00 80.25 94 LEU A CA 1
ATOM 745 C C . LEU A 1 94 ? -3.588 -11.378 1.923 1.00 80.25 94 LEU A C 1
ATOM 747 O O . LEU A 1 94 ? -3.662 -11.091 3.116 1.00 80.25 94 LEU A O 1
ATOM 751 N N . PRO A 1 95 ? -2.446 -11.243 1.239 1.00 75.62 95 PRO A N 1
ATOM 752 C CA . PRO A 1 95 ? -2.207 -11.389 -0.203 1.00 75.62 95 PRO A CA 1
ATOM 753 C C . PRO A 1 95 ? -2.142 -12.847 -0.688 1.00 75.62 95 PRO A C 1
ATOM 755 O O . PRO A 1 95 ? -1.812 -13.768 0.067 1.00 75.62 95 PRO A O 1
ATOM 758 N N . VAL A 1 96 ? -2.422 -13.048 -1.980 1.00 76.56 96 VAL A N 1
ATOM 759 C CA . VAL A 1 96 ? -2.249 -14.344 -2.655 1.00 76.56 96 VAL A CA 1
ATOM 760 C C . VAL A 1 96 ? -0.752 -14.623 -2.821 1.00 76.56 96 VAL A C 1
ATOM 762 O O . VAL A 1 96 ? 0.046 -13.708 -3.024 1.00 76.56 96 VAL A O 1
ATOM 765 N N . LYS A 1 97 ? -0.346 -15.896 -2.728 1.00 73.31 97 LYS A N 1
ATOM 766 C CA . LYS A 1 97 ? 1.057 -16.300 -2.907 1.00 73.31 97 LYS A CA 1
ATOM 767 C C . LYS A 1 97 ? 1.605 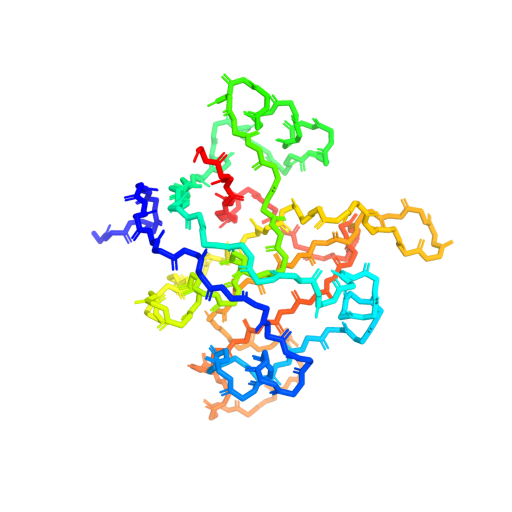-15.750 -4.233 1.00 73.31 97 LYS A C 1
ATOM 769 O O . LYS A 1 97 ? 0.964 -15.902 -5.271 1.00 73.31 97 LYS A O 1
ATOM 774 N N . GLY A 1 98 ? 2.782 -15.125 -4.174 1.00 74.94 98 GLY A N 1
ATOM 775 C CA . GLY A 1 98 ? 3.450 -14.520 -5.334 1.00 74.94 98 GLY A CA 1
ATOM 776 C C . GLY A 1 98 ? 2.953 -13.124 -5.727 1.00 74.94 98 GLY A C 1
ATOM 777 O O . GLY A 1 98 ? 3.584 -12.504 -6.567 1.00 74.94 98 GLY A O 1
ATOM 778 N N . HIS A 1 99 ? 1.891 -12.612 -5.095 1.00 82.62 99 HIS A N 1
ATOM 779 C CA . HIS A 1 99 ? 1.284 -11.320 -5.429 1.00 82.62 99 HIS A CA 1
ATOM 780 C C . HIS A 1 99 ? 1.175 -10.444 -4.174 1.00 82.62 99 HIS A C 1
ATOM 782 O O . HIS A 1 99 ? 0.104 -10.367 -3.560 1.00 82.62 99 HIS A O 1
ATOM 788 N N . PRO A 1 100 ? 2.281 -9.828 -3.721 1.00 86.00 100 PRO A N 1
ATOM 789 C CA . PRO A 1 100 ? 2.236 -8.908 -2.589 1.00 86.00 100 PRO A CA 1
ATOM 790 C C . PRO A 1 100 ? 1.297 -7.730 -2.872 1.00 86.00 100 PRO A C 1
ATOM 792 O O . PRO A 1 100 ? 1.182 -7.281 -4.011 1.00 86.00 100 PRO A O 1
ATOM 795 N N . ILE A 1 101 ? 0.647 -7.207 -1.829 1.00 89.88 101 ILE A N 1
ATOM 796 C CA . ILE A 1 101 ? -0.217 -6.024 -1.929 1.00 89.88 101 ILE A CA 1
ATOM 797 C C . ILE A 1 101 ? 0.530 -4.821 -1.361 1.00 89.88 101 ILE A C 1
ATOM 799 O O . ILE A 1 101 ? 0.825 -4.769 -0.167 1.00 89.88 101 ILE A O 1
ATOM 803 N N . ILE A 1 102 ? 0.794 -3.841 -2.218 1.00 91.19 102 ILE A N 1
ATOM 804 C CA . ILE A 1 102 ? 1.482 -2.593 -1.910 1.00 91.19 102 ILE A CA 1
ATOM 805 C C . ILE A 1 102 ? 0.467 -1.498 -1.565 1.00 91.19 102 ILE A C 1
ATOM 807 O O . ILE A 1 102 ? -0.516 -1.260 -2.266 1.00 91.19 102 ILE A O 1
ATOM 811 N N . PHE A 1 103 ? 0.756 -0.780 -0.488 1.00 91.44 103 PHE A N 1
ATOM 812 C CA . PHE A 1 103 ? 0.015 0.364 0.014 1.00 91.44 103 PHE A CA 1
ATOM 813 C C . PHE A 1 103 ? 0.929 1.595 -0.032 1.00 91.44 103 PHE A C 1
ATOM 815 O O . PHE A 1 103 ? 1.877 1.722 0.753 1.00 91.44 103 PHE A O 1
ATOM 822 N N . TYR A 1 104 ? 0.619 2.531 -0.931 1.00 91.31 104 TYR A N 1
ATOM 823 C CA . TYR A 1 104 ? 1.207 3.873 -0.934 1.00 91.31 104 TYR A CA 1
ATOM 824 C C . TYR A 1 104 ? 0.596 4.688 0.204 1.00 91.31 104 TYR A C 1
ATOM 826 O O . TYR A 1 104 ? -0.423 5.347 0.017 1.00 91.31 104 TYR A O 1
ATOM 834 N N . ILE A 1 105 ? 1.188 4.602 1.395 1.00 87.69 105 ILE A N 1
ATOM 835 C CA . ILE A 1 105 ? 0.581 5.159 2.604 1.00 87.69 105 ILE A CA 1
ATOM 836 C C . ILE A 1 105 ? 0.601 6.698 2.672 1.00 87.69 105 ILE A C 1
ATOM 838 O O . ILE A 1 105 ? 1.441 7.367 2.063 1.00 87.69 105 ILE A O 1
ATOM 842 N N . GLU A 1 106 ? -0.346 7.250 3.429 1.00 87.62 106 GLU A N 1
ATOM 843 C CA . GLU A 1 106 ? -0.433 8.645 3.863 1.00 87.62 106 GLU A CA 1
ATOM 844 C C . GLU A 1 106 ? -0.192 8.753 5.388 1.00 87.62 106 GLU A C 1
ATOM 846 O O . GLU A 1 106 ? -0.838 8.010 6.140 1.00 87.62 106 GLU A O 1
ATOM 851 N N . PRO A 1 107 ? 0.698 9.655 5.870 1.00 84.56 107 PRO A N 1
ATOM 852 C CA . PRO A 1 107 ? 1.537 10.600 5.112 1.00 84.56 107 PRO A CA 1
ATOM 853 C C . PRO A 1 107 ? 2.571 9.911 4.212 1.00 84.56 107 PRO A C 1
ATOM 855 O O . PRO A 1 107 ? 2.894 8.744 4.402 1.00 84.56 107 PRO A O 1
ATOM 858 N N . MET A 1 108 ? 3.081 10.634 3.202 1.00 85.25 108 MET A N 1
ATOM 859 C CA . MET A 1 108 ? 4.197 10.122 2.397 1.00 85.25 108 MET A CA 1
ATOM 860 C C . MET A 1 108 ? 5.442 10.052 3.275 1.00 85.25 108 MET A C 1
ATOM 862 O O . MET A 1 108 ? 5.843 11.061 3.851 1.00 85.25 108 MET A O 1
ATOM 866 N N . ILE A 1 109 ? 6.062 8.880 3.337 1.00 83.25 109 ILE A N 1
ATOM 867 C CA . ILE A 1 109 ? 7.295 8.662 4.087 1.00 83.25 109 ILE A CA 1
ATOM 868 C C . ILE A 1 109 ? 8.405 8.454 3.072 1.00 83.25 109 ILE A C 1
ATOM 870 O O . ILE A 1 109 ? 8.242 7.671 2.140 1.00 83.25 109 ILE A O 1
ATOM 874 N N . LYS A 1 110 ? 9.522 9.155 3.241 1.00 82.31 110 LYS A N 1
ATOM 875 C CA . LYS A 1 110 ? 10.734 8.941 2.451 1.00 82.31 110 LYS A CA 1
ATOM 876 C C . LYS A 1 110 ? 11.827 8.388 3.350 1.00 82.31 110 LYS A C 1
ATOM 878 O O . LYS A 1 110 ? 11.873 8.708 4.536 1.00 82.31 110 LYS A O 1
ATOM 883 N N . ASP A 1 111 ? 12.669 7.527 2.801 1.00 75.88 111 ASP A N 1
ATOM 884 C CA . ASP A 1 111 ? 13.899 7.128 3.471 1.00 75.88 111 ASP A CA 1
ATOM 885 C C . ASP A 1 111 ? 14.958 8.258 3.403 1.00 75.88 111 ASP A C 1
ATOM 887 O O . ASP A 1 111 ? 14.737 9.274 2.732 1.00 75.88 111 ASP A O 1
ATOM 891 N N . PRO A 1 112 ? 16.108 8.120 4.090 1.00 78.31 112 PRO A N 1
ATOM 892 C CA . PRO A 1 112 ? 17.155 9.144 4.074 1.00 78.31 112 PRO A CA 1
ATOM 893 C C . PRO A 1 112 ? 17.743 9.455 2.689 1.00 78.31 112 PRO A C 1
ATOM 895 O O . PRO A 1 112 ? 18.325 10.522 2.519 1.00 78.31 112 PRO A O 1
ATOM 898 N N . VAL A 1 113 ? 17.597 8.558 1.705 1.00 78.38 113 VAL A N 1
ATOM 899 C CA . VAL A 1 113 ? 18.074 8.760 0.324 1.00 78.38 113 VAL A CA 1
ATOM 900 C C . VAL A 1 113 ? 16.977 9.298 -0.605 1.00 78.38 113 VAL A C 1
ATOM 902 O O . VAL A 1 113 ? 17.201 9.467 -1.800 1.00 78.38 113 VAL A O 1
ATOM 905 N N . GLY A 1 114 ? 15.800 9.622 -0.060 1.00 75.88 114 GLY A N 1
ATOM 906 C CA . GLY A 1 114 ? 14.698 10.270 -0.769 1.00 75.88 114 GLY A CA 1
ATOM 907 C C . GLY A 1 114 ? 13.711 9.318 -1.450 1.00 75.88 114 GLY A C 1
ATOM 908 O O . GLY A 1 114 ? 12.747 9.802 -2.052 1.00 75.88 114 GLY A O 1
ATOM 909 N N . SER A 1 115 ? 13.898 8.003 -1.323 1.00 79.38 115 SER A N 1
ATOM 910 C CA . SER A 1 115 ? 13.015 6.989 -1.909 1.00 79.38 115 SER A CA 1
ATOM 911 C C . SER A 1 115 ? 11.729 6.862 -1.099 1.00 79.38 115 SER A C 1
ATOM 913 O O . SER A 1 115 ? 11.749 6.873 0.136 1.00 79.38 115 SER A O 1
ATOM 915 N N . GLN A 1 116 ? 10.588 6.727 -1.776 1.00 83.50 116 GLN A N 1
ATOM 916 C CA . GLN A 1 116 ? 9.302 6.613 -1.097 1.00 83.50 116 GLN A CA 1
ATOM 917 C C . GLN A 1 116 ? 9.182 5.264 -0.387 1.00 83.50 116 GLN A C 1
ATOM 919 O O . GLN A 1 116 ? 9.358 4.211 -0.988 1.00 83.50 116 GLN A O 1
ATOM 924 N N . ARG A 1 117 ? 8.829 5.270 0.896 1.00 83.56 117 ARG A N 1
ATOM 925 C CA . ARG A 1 117 ? 8.477 4.052 1.619 1.00 83.56 117 ARG A CA 1
ATOM 926 C C . ARG A 1 117 ? 7.033 3.661 1.350 1.00 83.56 117 ARG A C 1
ATOM 928 O O . ARG A 1 117 ? 6.127 4.495 1.404 1.00 83.56 117 ARG A O 1
ATOM 935 N N . VAL A 1 118 ? 6.830 2.374 1.109 1.00 86.56 118 VAL A N 1
ATOM 936 C CA . VAL A 1 118 ? 5.513 1.742 1.041 1.00 86.56 118 VAL A CA 1
ATOM 937 C C . VAL A 1 118 ? 5.367 0.710 2.128 1.00 86.56 118 VAL A C 1
ATOM 939 O O . VAL A 1 118 ? 6.351 0.195 2.661 1.00 86.56 118 VAL A O 1
ATOM 942 N N . VAL A 1 119 ? 4.114 0.393 2.419 1.00 86.50 119 VAL A N 1
ATOM 943 C CA . VAL A 1 119 ? 3.765 -0.756 3.237 1.00 86.50 119 VAL A CA 1
ATOM 944 C C . VAL A 1 119 ? 3.305 -1.871 2.314 1.00 86.50 119 VAL A C 1
ATOM 946 O O . VAL A 1 119 ? 2.552 -1.640 1.377 1.00 86.50 119 VAL A O 1
ATOM 949 N N . CYS A 1 120 ? 3.763 -3.080 2.567 1.00 85.38 120 CYS A N 1
ATOM 950 C CA . CYS A 1 120 ? 3.494 -4.254 1.769 1.00 85.38 120 CYS A CA 1
ATOM 951 C C . CYS A 1 120 ? 2.938 -5.349 2.670 1.00 85.38 120 CYS A C 1
ATOM 953 O O . CYS A 1 120 ? 3.545 -5.686 3.688 1.00 85.38 120 CYS A O 1
ATOM 955 N N . LEU A 1 121 ? 1.790 -5.902 2.292 1.00 85.19 121 LEU A N 1
ATOM 956 C CA . LEU A 1 121 ? 1.344 -7.186 2.809 1.00 85.1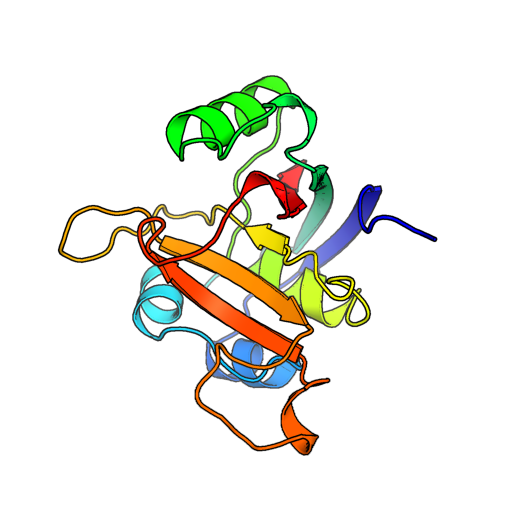9 121 LEU A CA 1
ATOM 957 C C . LEU A 1 121 ? 1.892 -8.265 1.889 1.00 85.19 121 LEU A C 1
ATOM 959 O O . LEU A 1 121 ? 1.676 -8.219 0.675 1.00 85.19 121 LEU A O 1
ATOM 963 N N . TRP A 1 122 ? 2.559 -9.255 2.470 1.00 79.62 122 TRP A N 1
ATOM 964 C CA . TRP A 1 122 ? 3.162 -10.353 1.734 1.00 79.62 122 TRP A CA 1
ATOM 965 C C . TRP A 1 122 ? 2.884 -11.708 2.39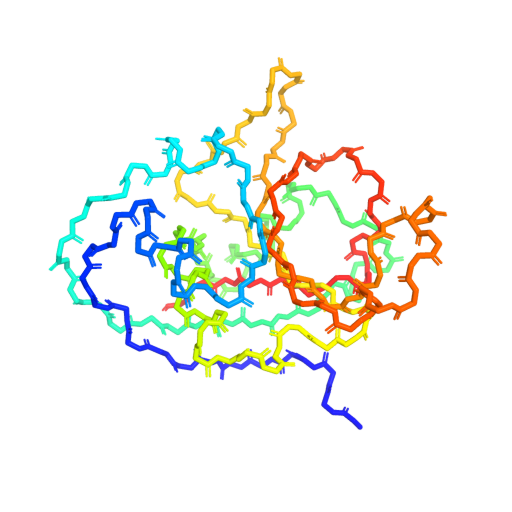0 1.00 79.62 122 TRP A C 1
ATOM 967 O O . TRP A 1 122 ? 2.794 -11.842 3.612 1.00 79.62 122 TRP A O 1
ATOM 977 N N . ARG A 1 123 ? 2.732 -12.722 1.538 1.00 74.19 123 ARG A N 1
ATOM 978 C CA . ARG A 1 123 ? 2.598 -14.128 1.903 1.00 74.19 123 ARG A CA 1
ATOM 979 C C . ARG A 1 123 ? 3.575 -14.917 1.042 1.00 74.19 123 ARG A C 1
ATOM 981 O O . ARG A 1 123 ? 3.312 -15.175 -0.135 1.00 74.19 123 ARG A O 1
ATOM 988 N N . GLY A 1 124 ? 4.716 -15.256 1.620 1.00 63.28 124 GLY A N 1
ATOM 989 C CA . GLY A 1 124 ? 5.797 -15.948 0.933 1.00 63.28 124 GLY A CA 1
ATOM 990 C C . GLY A 1 124 ? 7.059 -16.005 1.790 1.00 63.28 124 GLY A C 1
ATOM 991 O O . GLY A 1 124 ? 7.134 -15.298 2.793 1.00 63.28 124 GLY A O 1
ATOM 992 N N . PRO A 1 125 ? 8.037 -16.846 1.413 1.00 52.41 125 PRO A N 1
ATOM 993 C CA . PRO A 1 125 ? 9.311 -16.915 2.115 1.00 52.41 125 PRO A CA 1
ATOM 994 C C . PRO A 1 125 ? 10.033 -15.571 2.002 1.00 52.41 125 PRO A C 1
ATOM 996 O O . PRO A 1 125 ? 10.171 -15.059 0.893 1.00 52.41 125 PRO A O 1
ATOM 999 N N . LEU A 1 126 ? 10.506 -15.032 3.131 1.00 51.97 126 LEU A N 1
ATOM 1000 C CA . LEU A 1 126 ? 11.478 -13.934 3.181 1.00 51.97 126 LEU A CA 1
ATOM 1001 C C . LEU A 1 126 ? 12.592 -14.151 2.142 1.00 51.97 126 LEU A C 1
ATOM 1003 O O . LEU A 1 126 ? 13.012 -15.283 1.912 1.00 51.97 126 LEU A O 1
ATOM 1007 N N . ALA A 1 127 ? 13.038 -13.074 1.488 1.00 48.81 127 ALA A N 1
ATOM 1008 C CA . ALA A 1 127 ? 14.001 -13.133 0.390 1.00 48.81 127 ALA A CA 1
ATOM 1009 C C . ALA A 1 127 ? 15.217 -14.033 0.709 1.00 48.81 127 ALA A C 1
ATOM 1011 O O . ALA A 1 127 ? 15.947 -13.777 1.661 1.00 48.81 127 ALA A O 1
ATOM 1012 N N . SER A 1 128 ? 15.353 -15.080 -0.113 1.00 45.62 128 SER A N 1
ATOM 1013 C CA . SER A 1 128 ? 16.489 -15.948 -0.489 1.00 45.62 128 SER A CA 1
ATOM 1014 C C . SER A 1 128 ? 17.554 -16.441 0.506 1.00 45.62 128 SER A C 1
ATOM 1016 O O . SER A 1 128 ? 18.208 -17.420 0.155 1.00 45.62 128 SER A O 1
ATOM 1018 N N . ASP A 1 129 ? 17.726 -15.881 1.703 1.00 47.41 129 ASP A N 1
ATOM 1019 C CA . ASP A 1 129 ? 18.800 -16.306 2.623 1.00 47.41 129 ASP A CA 1
ATOM 1020 C C . ASP A 1 129 ? 18.312 -17.105 3.840 1.00 47.41 129 ASP A C 1
ATOM 1022 O O . ASP A 1 129 ? 19.109 -17.787 4.488 1.00 47.41 129 ASP A O 1
ATOM 1026 N N . ASP A 1 130 ? 17.008 -17.095 4.135 1.00 47.06 130 ASP A N 1
ATOM 1027 C CA . ASP A 1 130 ? 16.456 -17.849 5.262 1.00 47.06 130 ASP A CA 1
ATOM 1028 C C . ASP A 1 130 ? 16.029 -19.252 4.787 1.00 47.06 130 ASP A C 1
ATOM 1030 O O . ASP A 1 130 ? 14.984 -19.442 4.163 1.00 47.06 130 ASP A O 1
ATOM 1034 N N . LYS A 1 131 ? 16.878 -20.258 5.043 1.00 43.78 131 LYS A N 1
ATOM 1035 C CA . LYS A 1 131 ? 16.658 -21.675 4.680 1.00 43.78 131 LYS A CA 1
ATOM 1036 C C . LYS A 1 131 ? 15.584 -22.367 5.530 1.00 43.78 131 LYS A C 1
ATOM 1038 O O . LYS A 1 131 ? 15.521 -23.594 5.520 1.00 43.78 131 LYS A O 1
ATOM 1043 N N . ASP A 1 132 ? 14.776 -21.622 6.279 1.00 46.78 132 ASP A N 1
ATOM 1044 C CA . ASP A 1 132 ? 13.764 -22.183 7.166 1.00 46.78 132 ASP A CA 1
ATOM 1045 C C . ASP A 1 132 ? 12.425 -22.405 6.424 1.00 46.78 132 ASP A C 1
ATOM 1047 O O . ASP A 1 132 ? 11.673 -21.453 6.180 1.00 46.78 132 ASP A O 1
ATOM 1051 N N . PRO A 1 133 ? 12.078 -23.657 6.058 1.00 46.06 133 PRO A N 1
ATOM 1052 C CA . PRO A 1 133 ? 10.832 -23.970 5.361 1.00 46.06 133 PRO A CA 1
ATOM 1053 C C . PRO A 1 133 ? 9.579 -23.702 6.210 1.00 46.06 133 PRO A C 1
ATOM 1055 O O . PRO A 1 133 ? 8.480 -23.663 5.653 1.00 46.06 133 PRO A O 1
ATOM 1058 N N . VAL A 1 134 ? 9.713 -23.486 7.526 1.00 46.28 134 VAL A N 1
ATOM 1059 C CA . VAL A 1 134 ? 8.588 -23.148 8.411 1.00 46.28 134 VAL A CA 1
ATOM 1060 C C . VAL A 1 134 ? 8.053 -21.742 8.106 1.00 46.28 134 VAL A C 1
ATOM 1062 O O . VAL A 1 134 ? 6.841 -21.523 8.147 1.00 46.28 134 VAL A O 1
ATOM 1065 N N . ARG A 1 135 ? 8.922 -20.814 7.680 1.00 49.12 135 ARG A N 1
ATOM 1066 C CA . ARG A 1 135 ? 8.558 -19.416 7.385 1.00 49.12 135 ARG A CA 1
ATOM 1067 C C . ARG A 1 135 ? 7.972 -19.189 5.992 1.00 49.12 135 ARG A C 1
ATOM 1069 O O . ARG A 1 135 ? 7.420 -18.130 5.714 1.00 49.12 135 ARG A O 1
ATOM 1076 N N . ALA A 1 136 ? 8.011 -20.187 5.107 1.00 49.81 136 ALA A N 1
ATOM 1077 C CA . ALA A 1 136 ? 7.572 -20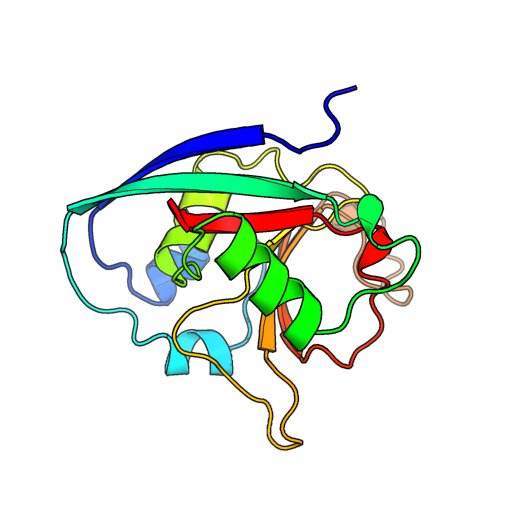.050 3.713 1.00 49.81 136 ALA A CA 1
ATOM 1078 C C . ALA A 1 136 ? 6.067 -19.749 3.531 1.00 49.81 136 ALA A C 1
ATOM 1080 O O . ALA A 1 136 ? 5.645 -19.339 2.447 1.00 49.81 136 ALA A O 1
ATOM 1081 N N . ASN A 1 137 ? 5.261 -19.944 4.580 1.00 53.75 137 ASN A N 1
ATOM 1082 C CA . ASN A 1 137 ? 3.825 -19.655 4.602 1.00 53.75 137 ASN A CA 1
ATOM 1083 C C . ASN A 1 137 ? 3.436 -18.576 5.622 1.00 53.75 137 ASN A C 1
ATOM 1085 O O . ASN A 1 137 ? 2.241 -18.373 5.863 1.00 53.75 137 ASN A O 1
ATOM 1089 N N . GLU A 1 138 ? 4.412 -17.895 6.219 1.00 63.31 138 GLU A N 1
ATOM 1090 C CA . GLU A 1 138 ? 4.137 -16.834 7.174 1.00 63.31 138 GLU A CA 1
ATOM 1091 C C . GLU A 1 138 ? 3.593 -15.582 6.474 1.00 63.31 138 GLU A C 1
ATOM 1093 O O . GLU A 1 138 ? 3.846 -15.285 5.301 1.00 63.31 138 GLU A O 1
ATOM 1098 N N . ARG A 1 139 ? 2.733 -14.881 7.209 1.00 69.19 139 ARG A N 1
ATOM 1099 C CA . ARG A 1 139 ? 2.133 -13.621 6.794 1.00 69.19 139 ARG A CA 1
ATOM 1100 C C . ARG A 1 139 ? 3.014 -12.514 7.319 1.00 69.19 139 ARG A C 1
ATOM 1102 O O . ARG A 1 139 ? 3.213 -12.387 8.528 1.00 69.19 139 ARG A O 1
ATOM 1109 N N . HIS A 1 140 ? 3.496 -11.683 6.415 1.00 69.00 140 HIS A N 1
ATOM 1110 C CA . HIS A 1 140 ? 4.349 -10.579 6.787 1.00 69.00 140 HIS A CA 1
ATOM 1111 C C . HIS A 1 140 ? 3.817 -9.240 6.295 1.00 69.00 140 HIS A C 1
ATOM 1113 O O . HIS A 1 140 ? 3.220 -9.115 5.228 1.00 69.00 140 HIS A O 1
ATOM 1119 N N . LEU A 1 141 ? 4.038 -8.239 7.130 1.00 70.81 141 LEU A N 1
ATOM 1120 C CA . LEU A 1 141 ? 3.800 -6.843 6.854 1.00 70.81 141 LEU A CA 1
ATOM 1121 C C . LEU A 1 141 ? 5.206 -6.254 6.814 1.00 70.81 141 LEU A C 1
ATOM 1123 O O . LEU A 1 141 ? 6.020 -6.477 7.706 1.00 70.81 141 LEU A O 1
ATOM 1127 N N . TYR A 1 142 ? 5.542 -5.599 5.719 1.00 72.44 142 TYR A N 1
ATOM 1128 C CA . TYR A 1 142 ? 6.855 -5.004 5.543 1.00 72.44 142 TYR A CA 1
ATOM 1129 C C . TYR A 1 142 ? 6.687 -3.561 5.150 1.00 72.44 142 TYR A C 1
ATOM 1131 O O . TYR A 1 142 ? 5.812 -3.216 4.365 1.00 72.44 142 TYR A O 1
ATOM 1139 N N . ALA A 1 143 ? 7.556 -2.720 5.683 1.00 66.06 143 ALA A N 1
ATOM 1140 C CA . ALA A 1 143 ? 7.733 -1.380 5.180 1.00 66.06 143 ALA A CA 1
ATOM 1141 C C . ALA A 1 143 ? 9.112 -1.316 4.538 1.00 66.06 143 ALA A C 1
ATOM 1143 O O . ALA A 1 143 ? 10.110 -1.630 5.180 1.00 66.06 143 ALA A O 1
ATOM 1144 N N . PHE A 1 144 ? 9.164 -0.941 3.267 1.00 69.75 144 PHE A N 1
ATOM 1145 C CA . PHE A 1 144 ? 10.418 -0.813 2.536 1.00 69.75 144 PHE A CA 1
ATOM 1146 C C . PHE A 1 144 ? 10.385 0.410 1.634 1.00 69.75 144 PHE A C 1
ATOM 1148 O O . PHE A 1 144 ? 9.321 0.905 1.261 1.00 69.75 144 PHE A O 1
ATOM 1155 N N . ALA A 1 145 ? 11.571 0.908 1.301 1.00 63.75 145 ALA A N 1
ATOM 1156 C CA . ALA A 1 145 ? 11.741 1.962 0.320 1.00 63.75 145 ALA A CA 1
ATOM 1157 C C . ALA A 1 145 ? 11.614 1.398 -1.099 1.00 63.75 145 ALA A C 1
ATOM 1159 O O . ALA A 1 145 ? 12.230 0.384 -1.439 1.00 63.75 145 ALA A O 1
ATOM 1160 N N . LEU A 1 146 ? 10.824 2.072 -1.928 1.00 64.31 146 LEU A N 1
ATOM 1161 C CA . LEU A 1 146 ? 10.649 1.833 -3.353 1.00 64.31 146 LEU A CA 1
ATOM 1162 C C . LEU A 1 146 ? 11.952 2.172 -4.090 1.00 64.31 146 LEU A C 1
ATOM 1164 O O . LEU A 1 146 ? 12.134 3.236 -4.660 1.00 64.31 146 LEU A O 1
ATOM 1168 N N . GLY A 1 147 ? 12.872 1.224 -4.026 1.00 54.25 147 GLY A N 1
ATOM 1169 C CA . GLY A 1 147 ? 14.233 1.263 -4.559 1.00 54.25 147 GLY A CA 1
ATOM 1170 C C . GLY A 1 147 ? 14.967 -0.047 -4.253 1.00 54.25 147 GLY A C 1
ATOM 1171 O O . GLY A 1 147 ? 15.874 -0.441 -4.979 1.00 54.25 147 GLY A O 1
ATOM 1172 N N . ALA A 1 148 ? 14.502 -0.783 -3.237 1.00 51.81 148 ALA A N 1
ATOM 1173 C CA . ALA A 1 148 ? 14.931 -2.139 -2.940 1.00 51.81 148 ALA A CA 1
ATOM 1174 C C . ALA A 1 148 ? 14.075 -3.183 -3.699 1.00 51.81 148 ALA A C 1
ATOM 1176 O O . ALA A 1 148 ? 12.908 -3.410 -3.390 1.00 51.81 148 ALA A O 1
ATOM 1177 N N . THR A 1 149 ? 14.682 -3.783 -4.725 1.00 57.09 149 THR A N 1
ATOM 1178 C CA . THR A 1 149 ? 14.578 -5.206 -5.130 1.00 57.09 149 THR A CA 1
ATOM 1179 C C . THR A 1 149 ? 13.245 -5.859 -5.551 1.00 57.09 149 THR A C 1
ATOM 1181 O O . THR A 1 149 ? 13.293 -7.038 -5.896 1.00 57.09 149 THR A O 1
ATOM 1184 N N . TYR A 1 150 ? 12.095 -5.175 -5.628 1.00 67.38 150 TYR A N 1
ATOM 1185 C CA . TYR A 1 150 ? 10.840 -5.806 -6.102 1.00 67.38 150 TYR A CA 1
ATOM 1186 C C . TYR A 1 150 ? 10.386 -5.357 -7.501 1.00 67.38 150 TYR A C 1
ATOM 1188 O O . TYR A 1 150 ? 10.260 -4.160 -7.774 1.00 67.38 150 TYR A O 1
ATOM 1196 N N . ASP A 1 151 ? 10.080 -6.328 -8.368 1.00 77.75 151 ASP A N 1
ATOM 1197 C CA . ASP A 1 151 ? 9.401 -6.090 -9.645 1.00 77.75 151 ASP A CA 1
ATOM 1198 C C . ASP A 1 151 ? 7.908 -5.853 -9.404 1.00 77.75 151 ASP A C 1
ATOM 1200 O O . ASP A 1 151 ? 7.139 -6.772 -9.106 1.00 77.75 151 ASP A O 1
ATOM 1204 N N . ARG A 1 152 ? 7.499 -4.591 -9.534 1.00 83.44 152 ARG A N 1
ATOM 1205 C CA . ARG A 1 152 ? 6.145 -4.149 -9.210 1.00 83.44 152 ARG A CA 1
ATOM 1206 C C . ARG A 1 152 ? 5.121 -4.542 -10.268 1.00 83.44 152 ARG A C 1
ATOM 1208 O O . ARG A 1 152 ? 3.932 -4.402 -10.003 1.00 83.44 152 ARG A O 1
ATOM 1215 N N . SER A 1 153 ? 5.553 -5.052 -11.423 1.00 81.00 153 SER A N 1
ATOM 1216 C CA . SER A 1 153 ? 4.635 -5.593 -12.433 1.00 81.00 153 SER A CA 1
ATOM 1217 C C . SER A 1 153 ? 3.864 -6.816 -11.921 1.00 81.00 153 SER A C 1
ATOM 1219 O O . SER A 1 153 ? 2.736 -7.042 -12.337 1.00 81.00 153 SER A O 1
ATOM 1221 N N . THR A 1 154 ? 4.430 -7.543 -10.951 1.00 81.56 154 THR A N 1
ATOM 1222 C CA . THR A 1 154 ? 3.812 -8.718 -10.306 1.00 81.56 154 THR A CA 1
ATOM 1223 C C . THR A 1 154 ? 3.051 -8.390 -9.018 1.00 81.56 154 THR A C 1
ATOM 1225 O O . THR A 1 154 ? 2.455 -9.266 -8.387 1.00 81.56 154 THR A O 1
ATOM 1228 N N . CYS A 1 155 ? 3.073 -7.124 -8.599 1.00 87.50 155 CYS A N 1
ATOM 1229 C CA . CYS A 1 155 ? 2.443 -6.678 -7.367 1.00 87.50 155 CYS A CA 1
ATOM 1230 C C . CYS A 1 155 ? 0.985 -6.274 -7.594 1.00 87.50 155 CYS A C 1
ATOM 1232 O O . CYS A 1 155 ? 0.582 -5.799 -8.658 1.00 87.50 155 CYS A O 1
ATOM 1234 N N . LEU A 1 156 ? 0.214 -6.383 -6.521 1.00 91.44 156 LEU A N 1
ATOM 1235 C CA . LEU A 1 156 ? -1.084 -5.747 -6.384 1.00 91.44 156 LEU A CA 1
ATOM 1236 C C . LEU A 1 156 ? -0.929 -4.425 -5.631 1.00 91.44 156 LEU A C 1
ATOM 1238 O O . LEU A 1 156 ? -0.011 -4.253 -4.831 1.00 91.44 156 LEU A O 1
ATOM 1242 N N . PHE A 1 157 ? -1.857 -3.500 -5.841 1.00 92.75 157 PHE A N 1
ATOM 1243 C CA . PHE A 1 157 ? -1.844 -2.170 -5.237 1.00 92.75 157 PHE A CA 1
ATOM 1244 C C . PHE A 1 157 ? -3.191 -1.858 -4.624 1.00 92.75 157 PHE A C 1
ATOM 1246 O O . PHE A 1 157 ? -4.220 -2.188 -5.205 1.00 92.75 157 PHE A O 1
ATOM 1253 N N . ALA A 1 158 ? -3.179 -1.214 -3.461 1.00 94.19 158 ALA A N 1
ATOM 1254 C CA . ALA A 1 158 ? -4.379 -0.914 -2.697 1.00 94.19 158 ALA A CA 1
ATOM 1255 C C . ALA A 1 158 ? -4.598 0.596 -2.538 1.00 94.19 158 ALA A C 1
ATOM 1257 O O . ALA A 1 158 ? -3.770 1.303 -1.951 1.00 94.19 158 ALA A O 1
ATOM 1258 N N . GLY A 1 159 ? -5.738 1.088 -3.020 1.00 93.44 159 GLY A N 1
ATOM 1259 C CA . GLY A 1 159 ? -6.196 2.468 -2.845 1.00 93.44 159 GLY A CA 1
ATOM 1260 C C . GLY A 1 159 ? -7.508 2.545 -2.068 1.00 93.44 159 GLY A C 1
ATOM 1261 O O . GLY A 1 159 ? -8.243 1.563 -1.986 1.00 93.44 159 GLY A O 1
ATOM 1262 N N . VAL A 1 160 ? -7.799 3.705 -1.480 1.00 92.81 160 VAL A N 1
ATOM 1263 C CA . VAL A 1 160 ? -9.054 3.962 -0.753 1.00 92.81 160 VAL A CA 1
ATOM 1264 C C . VAL A 1 160 ? -10.010 4.742 -1.647 1.00 92.81 160 VAL A C 1
ATOM 1266 O O . VAL A 1 160 ? -9.590 5.697 -2.294 1.00 92.81 160 VAL A O 1
ATOM 1269 N N . ARG A 1 161 ? -11.284 4.370 -1.648 1.00 87.81 161 ARG A N 1
ATOM 1270 C CA . ARG A 1 161 ? -12.381 5.137 -2.237 1.00 87.81 161 ARG A CA 1
ATOM 1271 C C . ARG A 1 161 ? -13.291 5.692 -1.148 1.00 87.81 161 ARG A C 1
ATOM 1273 O O . ARG A 1 161 ? -13.508 4.969 -0.145 1.00 87.81 161 ARG A O 1
#

Organism: NCBI:txid1802701

Secondary structure (DSSP, 8-state):
---S-EEEEEEEES---HHHHHHHH-SS---HHHHHHT------EEEEEEEEEE-GGGSS---HHHHHHHHHHTTPBPPBHHHHHHHHHHSTTPSPTT-PEEE--BS-EE-TTSPEEEEEEEES--SSS---TTGGG-EEEEEEETTSS--GGG-EEEEE-

Sequence (161 aa):
MADGTGVYRMVASGGQTEREVIEASRYANCDGLVLGACGLWRRKRSEAIIEVFGADHFGRNPTDEEMLAEYRRRSLQRPTMQHVVRFGRRFPDLPVKGHPIIFYIEPMIKDPVGSQRVVCLWRGPLASDDKDPVRANERHLYAFALGATYDRSTCLFAGVR

Radius of gyration: 14.94 Å; chains: 1; bounding box: 35×35×40 Å

pLDDT: mean 75.29, std 14.28, range [37.59, 95.38]

Foldseek 3Di:
DPLQFDKDKDKLFAFDQPVRLCVQQLANDEDPLLNVVLPRDDGDIDIKIKGKDAPLVVVFQDDPVRVVVVCVVVVFAFAGSSVNSRCCNVPVCPDDAQAKEKGCHPPFDADPVGFTKIKIWHAAADPDPDPDPVRGGGIHIYIDGPPPDDRRNRYMYITID